Protein AF-A0A820IPZ4-F1 (afdb_monomer_lite)

Radius of gyration: 19.78 Å; chains: 1; bounding box: 58×69×30 Å

Foldseek 3Di:
DDDDDDDPPDDPPPPPPDPDPQDDLVVLVCQVVDDLVVVLVVLVVCVVVVVDDLQNLLVVLLNLLVCLVPDLVSVVSHPSLCVSLSSLVSCVVVVVVVSSVVSCVVCLVVLVVCCPPPSNNVSSVSNNVSSCVVPVVVVVVVVVVVD

Secondary structure (DSSP, 8-state):
---PPPP------------S----GGGGGGGGGS-HHHHHHHHHHHHHTTS--HHHHHHHHHHHHHGGGS-HHHHTTS-HHHHHHHHHHHHHHTT-HHHHHHHHHHHHHHHHHHTT-TTTHHHHHHHHHHHHHHH--HHHHHHHHT-

pLDDT: mean 77.86, std 19.8, range [31.72, 96.25]

Structure (mmCIF, N/CA/C/O backbone):
data_AF-A0A820IPZ4-F1
#
_entry.id   AF-A0A820IPZ4-F1
#
loop_
_atom_site.group_PDB
_atom_site.id
_atom_site.type_symbol
_atom_site.label_atom_id
_atom_site.label_alt_id
_atom_site.label_comp_id
_atom_site.label_asym_id
_atom_site.label_entity_id
_atom_site.label_seq_id
_atom_site.pdbx_PDB_ins_code
_atom_site.Cartn_x
_atom_site.Cartn_y
_atom_site.Cartn_z
_atom_site.occupancy
_atom_site.B_iso_or_equiv
_atom_site.auth_seq_id
_atom_site.auth_comp_id
_atom_site.auth_asym_id
_atom_site.auth_atom_id
_atom_site.pdbx_PDB_model_num
ATOM 1 N N . MET A 1 1 ? 45.394 -46.967 -10.566 1.00 38.31 1 MET A N 1
ATOM 2 C CA . MET A 1 1 ? 44.364 -46.084 -11.152 1.00 38.31 1 MET A CA 1
ATOM 3 C C . MET A 1 1 ? 43.478 -45.620 -10.011 1.00 38.31 1 MET A C 1
ATOM 5 O O . MET A 1 1 ? 42.713 -46.424 -9.499 1.00 38.31 1 MET A O 1
ATOM 9 N N . SER A 1 2 ? 43.670 -44.387 -9.543 1.00 35.12 2 SER A N 1
ATOM 10 C CA . SER A 1 2 ? 42.997 -43.858 -8.351 1.00 35.12 2 SER A CA 1
ATOM 11 C C . SER A 1 2 ? 42.118 -42.680 -8.750 1.00 35.12 2 SER A C 1
ATOM 13 O O . SER A 1 2 ? 42.584 -41.731 -9.372 1.00 35.12 2 SER A O 1
ATOM 15 N N . THR A 1 3 ? 40.835 -42.795 -8.427 1.00 35.88 3 THR A N 1
ATOM 16 C CA . THR A 1 3 ? 39.741 -41.885 -8.771 1.00 35.88 3 THR A CA 1
ATOM 17 C C . THR A 1 3 ? 39.831 -40.572 -7.991 1.00 35.88 3 THR A C 1
ATOM 19 O O . THR A 1 3 ? 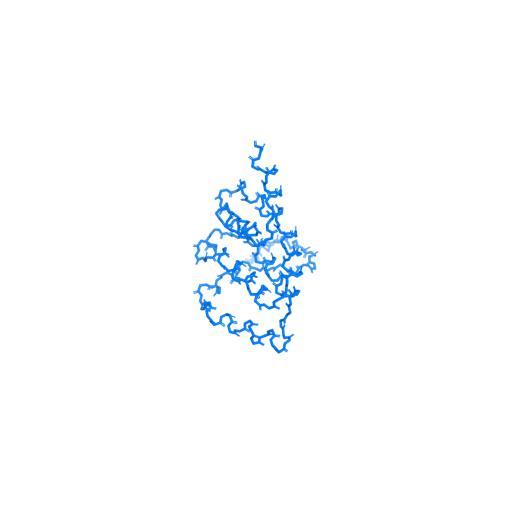39.680 -40.560 -6.767 1.00 35.88 3 THR A O 1
ATOM 22 N N . THR A 1 4 ? 40.037 -39.457 -8.686 1.00 42.69 4 THR A N 1
ATOM 23 C CA . THR A 1 4 ? 39.956 -38.100 -8.134 1.00 42.69 4 THR A CA 1
ATOM 24 C C . THR A 1 4 ? 38.491 -37.686 -7.951 1.00 42.69 4 THR A C 1
ATOM 26 O O . THR A 1 4 ? 37.725 -37.589 -8.906 1.00 42.69 4 THR A O 1
ATOM 29 N N . LYS A 1 5 ? 38.098 -37.466 -6.689 1.00 42.25 5 LYS A N 1
ATOM 30 C CA . LYS A 1 5 ? 36.819 -36.865 -6.270 1.00 42.25 5 LYS A CA 1
ATOM 31 C C . LYS A 1 5 ? 36.663 -35.445 -6.844 1.00 42.25 5 LYS A C 1
ATOM 33 O O . LYS A 1 5 ? 37.659 -34.725 -6.901 1.00 42.25 5 LYS A O 1
ATOM 38 N N . PRO A 1 6 ? 35.438 -34.997 -7.173 1.00 43.16 6 PRO A N 1
ATOM 39 C CA . PRO A 1 6 ? 35.205 -33.621 -7.584 1.00 43.16 6 PRO A CA 1
ATOM 40 C C . PRO A 1 6 ? 35.404 -32.671 -6.397 1.00 43.16 6 PRO A C 1
ATOM 42 O O . PRO A 1 6 ? 34.875 -32.880 -5.300 1.00 43.16 6 PRO A O 1
ATOM 45 N N . SER A 1 7 ? 36.191 -31.627 -6.635 1.00 38.75 7 SER A N 1
ATOM 46 C CA . SER A 1 7 ? 36.401 -30.481 -5.757 1.00 38.75 7 SER A CA 1
ATOM 47 C C . SER A 1 7 ? 35.063 -29.819 -5.429 1.00 38.75 7 SER A C 1
ATOM 49 O O . SER A 1 7 ? 34.377 -29.315 -6.317 1.00 38.75 7 SER A O 1
ATOM 51 N N . ARG A 1 8 ? 34.691 -29.819 -4.146 1.00 40.94 8 ARG A N 1
ATOM 52 C CA . ARG A 1 8 ? 33.571 -29.024 -3.640 1.00 40.94 8 ARG A CA 1
ATOM 53 C C . ARG A 1 8 ? 33.920 -27.549 -3.800 1.00 40.94 8 ARG A C 1
ATOM 55 O O . ARG A 1 8 ? 34.750 -27.022 -3.065 1.00 40.94 8 ARG A O 1
ATOM 62 N N . THR A 1 9 ? 33.274 -26.896 -4.756 1.00 37.22 9 THR A N 1
ATOM 63 C CA . THR A 1 9 ? 33.206 -25.442 -4.845 1.00 37.22 9 THR A CA 1
ATOM 64 C C . THR A 1 9 ? 32.507 -24.946 -3.584 1.00 37.22 9 THR A C 1
ATOM 66 O O . THR A 1 9 ? 31.299 -25.109 -3.424 1.00 37.22 9 THR A O 1
ATOM 69 N N . HIS A 1 10 ? 33.278 -24.410 -2.642 1.00 37.97 10 HIS A N 1
ATOM 70 C CA . HIS A 1 10 ? 32.729 -23.684 -1.508 1.00 37.97 10 HIS A CA 1
ATOM 71 C C . HIS A 1 10 ? 32.104 -22.393 -2.048 1.00 37.97 10 HIS A C 1
ATOM 73 O O . HIS A 1 10 ? 32.813 -21.432 -2.331 1.00 37.97 10 HIS A O 1
ATOM 79 N N . LEU A 1 11 ? 30.779 -22.379 -2.224 1.00 31.72 11 LEU A N 1
ATOM 80 C CA . LEU A 1 11 ? 30.049 -21.116 -2.243 1.00 31.72 11 LEU A CA 1
ATOM 81 C C . LEU A 1 11 ? 30.185 -20.490 -0.848 1.00 31.72 11 LEU A C 1
ATOM 83 O O . LEU A 1 11 ? 29.964 -21.193 0.144 1.00 31.72 11 LEU A O 1
ATOM 87 N N . PRO A 1 12 ? 30.539 -19.201 -0.739 1.00 32.56 12 PRO A N 1
ATOM 88 C CA . PRO A 1 12 ? 30.531 -18.525 0.540 1.00 32.56 12 PRO A CA 1
ATOM 89 C C . PRO A 1 12 ? 29.075 -18.404 0.993 1.00 32.56 12 PRO A C 1
ATOM 91 O O . PRO A 1 12 ? 28.289 -17.638 0.438 1.00 32.56 12 PRO A O 1
ATOM 94 N N . THR A 1 13 ? 28.708 -19.176 2.012 1.00 36.59 13 THR A N 1
ATOM 95 C CA . THR A 1 13 ? 27.517 -18.934 2.821 1.00 36.59 13 THR A CA 1
ATOM 96 C C . THR A 1 13 ? 27.753 -17.632 3.575 1.00 36.59 13 THR A C 1
ATOM 98 O O . THR A 1 13 ? 28.255 -17.619 4.698 1.00 36.59 13 THR A O 1
ATOM 101 N N . HIS A 1 14 ? 27.428 -16.509 2.936 1.00 34.59 14 HIS A N 1
ATOM 102 C CA . HIS A 1 14 ? 27.190 -15.272 3.658 1.00 34.59 14 HIS A CA 1
ATOM 103 C C . HIS A 1 14 ? 25.974 -15.529 4.549 1.00 34.59 14 HIS A C 1
ATOM 105 O O . HIS A 1 14 ? 24.830 -15.543 4.099 1.00 34.59 14 HIS A O 1
ATOM 111 N N . VAL A 1 15 ? 26.246 -15.826 5.816 1.00 36.25 15 VAL A N 1
ATOM 112 C CA . VAL A 1 15 ? 25.248 -15.887 6.878 1.00 36.25 15 VAL A CA 1
ATOM 113 C C . VAL A 1 15 ? 24.734 -14.461 7.056 1.00 36.25 15 VAL A C 1
ATOM 115 O O . VAL A 1 15 ? 25.326 -13.653 7.771 1.00 36.25 15 VAL A O 1
ATOM 118 N N . ILE A 1 16 ? 23.665 -14.125 6.335 1.00 38.62 16 ILE A N 1
ATOM 119 C CA . ILE A 1 16 ? 22.912 -12.893 6.548 1.00 38.62 16 ILE A CA 1
ATOM 120 C C . ILE A 1 16 ? 22.134 -13.094 7.843 1.00 38.62 16 ILE A C 1
ATOM 122 O O . ILE A 1 16 ? 21.102 -13.757 7.899 1.00 38.62 16 ILE A O 1
ATOM 126 N N . ASN A 1 17 ? 22.686 -12.538 8.912 1.00 43.75 17 ASN A N 1
ATOM 127 C CA . ASN A 1 17 ? 22.026 -12.402 10.195 1.00 43.75 17 ASN A CA 1
ATOM 128 C C . ASN A 1 17 ? 21.009 -11.249 10.095 1.00 43.75 17 ASN A C 1
ATOM 130 O O . ASN A 1 17 ? 21.255 -10.165 10.618 1.00 43.75 17 ASN A O 1
ATOM 134 N N . SER A 1 18 ? 19.896 -11.435 9.378 1.00 37.03 18 SER A N 1
ATOM 135 C CA . SER A 1 18 ? 18.794 -10.466 9.364 1.00 37.03 18 SER A CA 1
ATOM 136 C C . SER A 1 18 ? 17.592 -11.053 10.093 1.00 37.03 18 SER A C 1
ATOM 138 O O . SER A 1 18 ? 16.898 -11.928 9.587 1.00 37.03 18 SER A O 1
ATOM 140 N N . LYS A 1 19 ? 17.324 -10.541 11.298 1.00 44.41 19 LYS A N 1
ATOM 141 C CA . LYS A 1 19 ? 16.089 -10.801 12.060 1.00 44.41 19 LYS A CA 1
ATOM 142 C C . LYS A 1 19 ? 14.835 -10.191 11.409 1.00 44.41 19 LYS A C 1
ATOM 144 O O . LYS A 1 19 ? 13.761 -10.232 12.000 1.00 44.41 19 LYS A O 1
ATOM 149 N N . THR A 1 20 ? 14.961 -9.614 10.222 1.00 45.09 20 THR A N 1
ATOM 150 C CA . THR A 1 20 ? 13.853 -9.125 9.410 1.00 45.09 20 THR A CA 1
ATOM 151 C C . THR A 1 20 ? 13.356 -10.274 8.535 1.00 45.09 20 THR A C 1
ATOM 153 O O . THR A 1 20 ? 14.157 -10.814 7.769 1.00 45.09 20 THR A O 1
ATOM 156 N N . PRO A 1 21 ? 12.080 -10.686 8.630 1.00 51.44 21 PRO A N 1
ATOM 157 C CA . PRO A 1 21 ? 11.521 -11.630 7.674 1.00 51.44 21 PRO A CA 1
ATOM 158 C C . PRO A 1 21 ? 11.576 -10.986 6.285 1.00 51.44 21 PRO A C 1
ATOM 160 O O . PRO A 1 21 ? 10.838 -10.051 5.993 1.00 51.44 21 PRO A O 1
ATOM 163 N N . THR A 1 22 ? 12.496 -11.444 5.442 1.00 56.03 22 THR A N 1
ATOM 164 C CA . THR A 1 22 ? 12.574 -11.023 4.046 1.00 56.03 22 THR A CA 1
ATOM 165 C C . THR A 1 22 ? 11.514 -11.786 3.264 1.00 56.03 22 THR A C 1
ATOM 167 O O . THR A 1 22 ? 11.581 -13.009 3.118 1.00 56.03 22 THR A O 1
ATOM 170 N N . PHE A 1 23 ? 10.492 -11.075 2.787 1.00 62.41 23 PHE A N 1
ATOM 171 C CA . PHE A 1 23 ? 9.537 -11.655 1.850 1.00 62.41 23 PHE A CA 1
ATOM 172 C C . PHE A 1 23 ? 10.271 -12.047 0.562 1.00 62.41 23 PHE A C 1
ATOM 174 O O . PHE A 1 23 ? 11.048 -11.278 0.004 1.00 62.41 23 PHE A O 1
ATOM 181 N N . SER A 1 24 ? 10.046 -13.276 0.099 1.00 75.69 24 SER A N 1
ATOM 182 C CA . SER A 1 24 ? 10.620 -13.757 -1.157 1.00 75.69 24 SER A CA 1
ATOM 183 C C . SER A 1 24 ? 9.785 -13.277 -2.340 1.00 75.69 24 SER A C 1
ATOM 185 O O . SER A 1 24 ? 8.558 -13.377 -2.301 1.00 75.69 24 SER A O 1
ATOM 187 N N . PHE A 1 25 ? 10.441 -12.896 -3.443 1.00 76.62 25 PHE A N 1
ATOM 188 C CA . PHE A 1 25 ? 9.785 -12.612 -4.728 1.00 76.62 25 PHE A CA 1
ATOM 189 C C . PHE A 1 25 ? 8.895 -13.763 -5.233 1.00 76.62 25 PHE A C 1
ATOM 191 O O . PHE A 1 25 ? 8.004 -13.543 -6.049 1.00 76.62 25 PHE A O 1
ATOM 198 N N . ALA A 1 26 ? 9.076 -14.987 -4.718 1.00 72.44 26 ALA A N 1
ATOM 199 C CA . ALA A 1 26 ? 8.215 -16.130 -5.015 1.00 72.44 26 ALA A CA 1
ATOM 200 C C . ALA A 1 26 ? 6.725 -15.875 -4.709 1.00 72.44 26 ALA A C 1
ATOM 202 O O . ALA A 1 26 ? 5.868 -16.461 -5.376 1.00 72.44 26 ALA A O 1
ATOM 203 N N . ILE A 1 27 ? 6.406 -14.984 -3.758 1.00 77.38 27 ILE A N 1
ATOM 204 C CA . ILE A 1 27 ? 5.024 -14.618 -3.411 1.00 77.38 27 ILE A CA 1
ATOM 205 C C . ILE A 1 27 ? 4.255 -14.086 -4.628 1.00 77.38 27 ILE A C 1
ATOM 207 O O . ILE A 1 27 ? 3.081 -14.406 -4.789 1.00 77.38 27 ILE A O 1
ATOM 211 N N . PHE A 1 28 ? 4.918 -13.368 -5.541 1.00 75.00 28 PHE A N 1
ATOM 212 C CA . PHE A 1 28 ? 4.273 -12.768 -6.710 1.00 75.00 28 PHE A CA 1
ATOM 213 C C . PHE A 1 28 ? 3.667 -13.787 -7.668 1.00 75.00 28 PHE A C 1
ATOM 215 O O . PHE A 1 28 ? 2.671 -13.497 -8.319 1.00 75.00 28 PHE A O 1
ATOM 222 N N . SER A 1 29 ? 4.189 -15.015 -7.700 1.00 75.25 29 SER A N 1
ATOM 223 C CA . SER A 1 29 ? 3.614 -16.093 -8.515 1.00 75.25 29 SER A CA 1
ATOM 224 C C . SER A 1 29 ? 2.201 -16.514 -8.080 1.00 75.25 29 SER A C 1
ATOM 226 O O . SER A 1 29 ? 1.480 -17.154 -8.850 1.00 75.25 29 SER A O 1
ATOM 228 N N . LEU A 1 30 ? 1.795 -16.155 -6.857 1.00 76.81 30 LEU A N 1
ATOM 229 C CA . LEU A 1 30 ? 0.473 -16.454 -6.312 1.00 76.81 30 LEU A CA 1
ATOM 230 C C . LEU A 1 30 ? -0.576 -15.432 -6.763 1.00 76.81 30 LEU A C 1
ATOM 232 O O . LEU A 1 30 ? -1.724 -15.804 -6.980 1.00 76.81 30 LEU A O 1
ATOM 236 N N . PHE A 1 31 ? -0.183 -14.173 -6.961 1.00 78.44 31 PHE A N 1
ATOM 237 C CA . PHE A 1 31 ? -1.089 -13.045 -7.194 1.00 78.44 31 PHE A CA 1
ATOM 238 C C . PHE A 1 31 ? -1.958 -13.203 -8.458 1.00 78.44 31 PHE A C 1
ATOM 240 O O . PHE A 1 31 ? -3.168 -13.018 -8.347 1.00 78.44 31 PHE A O 1
ATOM 247 N N . PRO A 1 32 ? -1.435 -13.648 -9.625 1.00 74.94 32 PRO A N 1
ATOM 248 C CA . PRO A 1 32 ? -2.262 -13.881 -10.816 1.00 74.94 32 PRO A CA 1
ATOM 249 C C . PRO A 1 32 ? -3.335 -14.963 -10.645 1.00 74.94 32 PRO A C 1
ATOM 251 O O . PRO A 1 32 ? -4.256 -15.058 -11.451 1.00 74.94 32 PRO A O 1
ATOM 254 N N . ARG A 1 33 ? -3.192 -15.834 -9.640 1.00 77.62 33 ARG A N 1
ATOM 255 C CA . ARG A 1 33 ? -4.092 -16.973 -9.405 1.00 77.62 33 ARG A CA 1
ATOM 256 C C . ARG A 1 33 ? -5.189 -16.653 -8.397 1.00 77.62 33 ARG A C 1
ATOM 258 O O . ARG A 1 33 ? -6.067 -17.484 -8.178 1.00 77.62 33 ARG A O 1
ATOM 265 N N . ILE A 1 34 ? -5.120 -15.487 -7.764 1.00 78.44 34 ILE A N 1
ATOM 266 C CA . ILE A 1 34 ? -6.028 -15.092 -6.700 1.00 78.44 34 ILE A CA 1
ATOM 267 C C . ILE A 1 34 ? -7.074 -14.132 -7.274 1.00 78.44 34 ILE A C 1
ATOM 269 O O . ILE A 1 34 ? -6.743 -13.119 -7.882 1.00 78.44 34 ILE A O 1
ATOM 273 N N . GLN A 1 35 ? -8.350 -14.447 -7.056 1.00 78.75 35 GLN A N 1
ATOM 274 C CA . GLN A 1 35 ? -9.457 -13.551 -7.391 1.00 78.75 35 GLN A CA 1
ATOM 275 C C . GLN A 1 35 ? -9.589 -12.466 -6.318 1.00 78.75 35 GLN A C 1
ATOM 277 O O . GLN A 1 35 ? -9.680 -12.791 -5.134 1.00 78.75 35 GLN A O 1
ATOM 282 N N . LEU A 1 36 ? -9.633 -11.193 -6.721 1.00 73.69 36 LEU A N 1
ATOM 283 C CA . LEU A 1 36 ? -9.716 -10.055 -5.793 1.00 73.69 36 LEU A CA 1
ATOM 284 C C . LEU A 1 36 ? -10.957 -10.118 -4.885 1.00 73.69 36 LEU A C 1
ATOM 286 O O . LEU A 1 36 ? -10.844 -9.856 -3.690 1.00 73.69 36 LEU A O 1
ATOM 290 N N . ASP A 1 37 ? -12.104 -10.563 -5.404 1.00 77.50 37 ASP A N 1
ATOM 291 C CA . ASP A 1 37 ? -13.335 -10.711 -4.610 1.00 77.50 37 ASP A CA 1
ATOM 292 C C . ASP A 1 37 ? -13.177 -11.738 -3.476 1.00 77.50 37 ASP A C 1
ATOM 294 O O . ASP A 1 37 ? -13.667 -11.547 -2.362 1.00 77.50 37 ASP A O 1
ATOM 298 N N . ALA A 1 38 ? -12.437 -12.821 -3.735 1.00 83.31 38 ALA A N 1
ATOM 299 C CA . ALA A 1 38 ? -12.141 -13.823 -2.718 1.00 83.31 38 ALA A CA 1
ATOM 300 C C . ALA A 1 38 ? -11.195 -13.268 -1.641 1.00 83.31 38 ALA A C 1
ATOM 302 O O . ALA A 1 38 ? -11.341 -13.606 -0.468 1.00 83.31 38 ALA A O 1
ATOM 303 N N . VAL A 1 39 ? -10.254 -12.395 -2.014 1.00 86.44 39 VAL A N 1
ATOM 304 C CA . VAL A 1 39 ? -9.328 -11.746 -1.070 1.00 86.44 39 VAL A CA 1
ATOM 305 C C . VAL A 1 39 ? -10.075 -10.842 -0.113 1.00 86.44 39 VAL A C 1
ATOM 307 O O . VAL A 1 39 ? -9.852 -10.940 1.088 1.00 86.44 39 VAL A O 1
ATOM 310 N N . ASP A 1 40 ? -10.966 -9.990 -0.619 1.00 85.81 40 ASP A N 1
ATOM 311 C CA . ASP A 1 40 ? -11.740 -9.075 0.222 1.00 85.81 40 ASP A CA 1
ATOM 312 C C . ASP A 1 40 ? -12.562 -9.844 1.268 1.00 85.81 40 ASP A C 1
ATOM 314 O O . ASP A 1 40 ? -12.526 -9.523 2.459 1.00 85.81 40 ASP A O 1
ATOM 318 N N . MET A 1 41 ? -13.223 -10.931 0.852 1.00 88.69 41 MET A N 1
ATOM 319 C CA . MET A 1 41 ? -13.964 -11.805 1.764 1.00 88.69 41 MET A CA 1
ATOM 320 C C . MET A 1 41 ? -13.052 -12.460 2.814 1.00 88.69 41 MET A C 1
ATOM 322 O O . MET A 1 41 ? -13.389 -12.456 3.997 1.00 88.69 41 MET A O 1
ATOM 326 N N . ILE A 1 42 ? -11.890 -12.985 2.410 1.00 91.00 42 ILE A N 1
ATOM 327 C CA . ILE A 1 42 ? -10.923 -13.617 3.323 1.00 91.00 42 ILE A CA 1
ATOM 328 C C . ILE A 1 42 ? -10.366 -12.602 4.326 1.00 91.00 42 ILE A C 1
ATOM 330 O O . ILE A 1 42 ? -10.279 -12.901 5.514 1.00 91.00 42 ILE A O 1
ATOM 334 N N . LEU A 1 43 ? -10.001 -11.400 3.878 1.00 92.62 43 LEU A N 1
ATOM 335 C CA . LEU A 1 43 ? -9.462 -10.362 4.756 1.00 92.62 43 LEU A CA 1
ATOM 336 C C . LEU A 1 43 ? -10.509 -9.901 5.774 1.00 92.62 43 LEU A C 1
ATOM 338 O O . LEU A 1 43 ? -10.165 -9.710 6.939 1.00 92.62 43 LEU A O 1
ATOM 342 N N . LYS A 1 44 ? -11.779 -9.771 5.367 1.00 91.62 44 LYS A N 1
ATOM 343 C CA . LYS A 1 44 ? -12.899 -9.458 6.273 1.00 91.62 44 LYS A CA 1
ATOM 344 C C . LYS A 1 44 ? -13.104 -10.542 7.324 1.00 91.62 44 LYS A C 1
ATOM 346 O O . LYS A 1 44 ? -13.210 -10.218 8.504 1.00 91.62 44 LYS A O 1
ATOM 351 N N . ASP A 1 45 ? -13.111 -11.806 6.909 1.00 94.31 45 ASP A N 1
ATOM 352 C CA . ASP A 1 45 ? -13.235 -12.959 7.808 1.00 94.31 45 ASP A CA 1
ATOM 353 C C . ASP A 1 45 ? -12.088 -12.986 8.832 1.00 94.31 45 ASP A C 1
ATOM 355 O O . ASP A 1 45 ? -12.328 -12.942 10.040 1.00 94.31 45 ASP A O 1
ATOM 359 N N . MET A 1 46 ? -10.841 -12.907 8.354 1.00 95.06 46 MET A N 1
ATOM 360 C CA . MET A 1 46 ? -9.639 -12.876 9.196 1.00 95.06 46 MET A CA 1
ATOM 361 C C . MET A 1 46 ? -9.582 -11.670 10.139 1.00 95.06 46 MET A C 1
ATOM 363 O O . MET A 1 46 ? -8.965 -11.742 11.200 1.00 95.06 46 MET A O 1
ATOM 367 N N . PHE A 1 47 ? -10.157 -10.532 9.749 1.00 93.69 47 PHE A N 1
ATOM 368 C CA . PHE A 1 47 ? -10.233 -9.365 10.622 1.00 93.69 47 PHE A CA 1
ATOM 369 C C . PHE A 1 47 ? -11.315 -9.549 11.692 1.00 93.69 47 PHE A C 1
ATOM 371 O O . PHE A 1 47 ? -11.095 -9.223 12.857 1.00 93.69 47 PHE A O 1
ATOM 378 N N . SER A 1 48 ? -12.464 -10.121 11.321 1.00 92.94 48 SER A N 1
ATOM 379 C CA . SER A 1 48 ? -13.588 -10.350 12.234 1.00 92.94 48 SER A CA 1
ATOM 380 C C . SER A 1 48 ? -13.283 -11.363 13.342 1.00 92.94 48 SER A C 1
ATOM 382 O O . SER A 1 48 ? -13.772 -11.205 14.460 1.00 92.94 48 SER A O 1
ATOM 384 N N . ASP A 1 49 ? -12.443 -12.364 13.063 1.00 94.19 49 ASP A N 1
ATOM 385 C CA . ASP A 1 49 ? -12.039 -13.388 14.033 1.00 94.19 49 ASP A CA 1
ATOM 386 C C . ASP A 1 49 ? -10.695 -13.100 14.731 1.00 94.19 49 ASP A C 1
ATOM 388 O O . ASP A 1 49 ? -10.234 -13.890 15.559 1.00 94.19 49 ASP A O 1
ATOM 392 N N . GLY A 1 50 ? -10.073 -11.953 14.430 1.00 90.38 50 GLY A N 1
ATOM 393 C CA . GLY A 1 50 ? -8.857 -11.468 15.083 1.00 90.38 50 GLY A CA 1
ATOM 394 C C . GLY A 1 50 ? -7.546 -12.095 14.594 1.00 90.38 50 GLY A C 1
ATOM 395 O O . GLY A 1 50 ? -6.487 -11.806 15.161 1.00 90.38 50 GLY A O 1
ATOM 396 N N . ARG A 1 51 ? -7.556 -12.928 13.542 1.00 92.56 51 ARG A N 1
ATOM 397 C CA . ARG A 1 51 ? -6.316 -13.436 12.917 1.00 92.56 51 ARG A CA 1
ATOM 398 C C . ARG A 1 51 ? -5.505 -12.324 12.245 1.00 92.56 51 ARG A C 1
ATOM 400 O O . ARG A 1 51 ? -4.269 -12.396 12.214 1.00 92.56 51 ARG A O 1
ATOM 407 N N . LEU A 1 52 ? -6.183 -11.297 11.740 1.00 94.44 52 LEU A N 1
ATOM 408 C CA . LEU A 1 52 ? -5.613 -10.104 11.124 1.00 94.44 52 LEU A CA 1
ATOM 409 C C . LEU A 1 52 ? -5.959 -8.863 11.957 1.00 94.44 52 LEU A C 1
ATOM 411 O O . LEU A 1 52 ? -7.073 -8.724 12.446 1.00 94.44 52 LEU A O 1
ATOM 415 N N . ASN A 1 53 ? -5.008 -7.940 12.089 1.00 94.44 53 ASN A N 1
ATOM 416 C CA . ASN A 1 53 ? -5.233 -6.617 12.669 1.00 94.44 53 ASN A CA 1
ATOM 417 C C . ASN A 1 53 ? -4.563 -5.540 11.796 1.00 94.44 53 ASN A C 1
ATOM 419 O O . ASN A 1 53 ? -3.827 -5.869 10.859 1.00 94.44 53 ASN A O 1
ATOM 423 N N . GLY A 1 54 ? -4.823 -4.264 12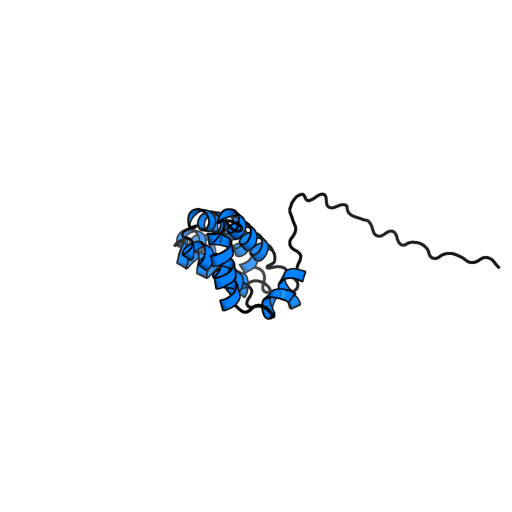.097 1.00 93.81 54 GLY A N 1
ATOM 424 C CA . GLY A 1 54 ? -4.289 -3.137 11.325 1.00 93.81 54 GLY A CA 1
ATOM 425 C C . GLY A 1 54 ? -2.760 -3.124 11.247 1.00 93.81 54 GLY A C 1
ATOM 426 O O . GLY A 1 54 ? -2.207 -2.925 10.169 1.00 93.81 54 GLY A O 1
ATOM 427 N N . GLU A 1 55 ? -2.076 -3.428 12.353 1.00 95.75 55 GLU A N 1
ATOM 428 C CA . GLU A 1 55 ? -0.611 -3.499 12.407 1.00 95.75 55 GLU A CA 1
ATOM 429 C C . GLU A 1 55 ? -0.050 -4.572 11.466 1.00 95.75 55 GLU A C 1
ATOM 431 O O . GLU A 1 55 ? 0.822 -4.292 10.644 1.00 95.75 55 GLU A O 1
ATOM 436 N N . ARG A 1 56 ? -0.574 -5.799 11.543 1.00 94.31 56 ARG A N 1
ATOM 437 C CA . ARG A 1 56 ? -0.140 -6.915 10.694 1.00 94.31 56 ARG A CA 1
ATOM 438 C C . ARG A 1 56 ? -0.398 -6.628 9.224 1.00 94.31 56 ARG A C 1
ATOM 440 O O . ARG A 1 56 ? 0.481 -6.878 8.405 1.00 94.31 56 ARG A O 1
ATOM 447 N N . LEU A 1 57 ? -1.573 -6.093 8.894 1.00 94.75 57 LEU A N 1
ATOM 448 C CA . LEU A 1 57 ? -1.910 -5.737 7.518 1.00 94.75 57 LEU A CA 1
ATOM 449 C C . LEU A 1 57 ? -0.991 -4.620 6.995 1.00 94.75 57 LEU A C 1
ATOM 451 O O . LEU A 1 57 ? -0.467 -4.735 5.893 1.00 94.75 57 LEU A O 1
ATOM 455 N N . SER A 1 58 ? -0.717 -3.596 7.805 1.00 96.00 58 SER A N 1
ATOM 456 C CA . SER A 1 58 ? 0.228 -2.521 7.475 1.00 96.00 58 SER A CA 1
ATOM 457 C C . SER A 1 58 ? 1.643 -3.052 7.210 1.00 96.00 58 SER A C 1
ATOM 459 O O . SER A 1 58 ? 2.238 -2.734 6.181 1.00 96.00 58 SER A O 1
ATOM 461 N N . ILE A 1 59 ? 2.149 -3.957 8.055 1.00 94.19 59 ILE A N 1
ATOM 462 C CA . ILE A 1 59 ? 3.447 -4.619 7.848 1.00 94.19 59 ILE A CA 1
ATOM 463 C C . ILE A 1 59 ? 3.463 -5.424 6.540 1.00 94.19 59 ILE A C 1
ATOM 465 O O . ILE A 1 59 ? 4.438 -5.360 5.793 1.00 94.19 59 ILE A O 1
ATOM 469 N N . MET A 1 60 ? 2.391 -6.161 6.232 1.00 91.50 60 MET A N 1
ATOM 470 C CA . MET A 1 60 ? 2.289 -6.910 4.974 1.00 91.50 60 MET A CA 1
ATOM 471 C C . MET A 1 60 ? 2.344 -5.989 3.753 1.00 91.50 60 MET A C 1
ATOM 473 O O . MET A 1 60 ? 3.042 -6.304 2.792 1.00 91.50 60 MET A O 1
ATOM 477 N N . ILE A 1 61 ? 1.646 -4.850 3.792 1.00 94.62 61 ILE A N 1
ATOM 478 C CA . ILE A 1 61 ? 1.664 -3.875 2.696 1.00 94.62 61 ILE A CA 1
ATOM 479 C C . ILE A 1 61 ? 3.051 -3.255 2.552 1.00 94.62 61 ILE A C 1
ATOM 481 O O . ILE A 1 61 ? 3.544 -3.141 1.434 1.00 94.62 61 ILE A O 1
ATOM 485 N N . LYS A 1 62 ? 3.704 -2.903 3.665 1.00 94.94 62 LYS A N 1
ATOM 486 C CA . LYS A 1 62 ? 5.074 -2.381 3.654 1.00 94.94 62 LYS A CA 1
ATOM 487 C C . LYS A 1 62 ? 6.033 -3.352 2.978 1.00 94.94 62 LYS A C 1
ATOM 489 O O . LYS A 1 62 ? 6.760 -2.954 2.075 1.00 94.94 62 LYS A O 1
ATOM 494 N N . TYR A 1 63 ? 5.992 -4.626 3.366 1.00 90.69 63 TYR A N 1
ATOM 495 C CA . TYR A 1 63 ? 6.821 -5.634 2.718 1.00 90.69 63 TYR A CA 1
ATOM 496 C C . TYR A 1 63 ? 6.485 -5.786 1.248 1.00 90.69 63 TYR A C 1
ATOM 498 O O . TYR A 1 63 ? 7.402 -5.930 0.454 1.00 90.69 63 TYR A O 1
ATOM 506 N N . LEU A 1 64 ? 5.205 -5.724 0.875 1.00 90.81 64 LEU A N 1
ATOM 507 C CA . LEU A 1 64 ? 4.834 -5.763 -0.530 1.00 90.81 64 LEU A CA 1
ATOM 508 C C . LEU A 1 64 ? 5.460 -4.588 -1.281 1.00 90.81 64 LEU A C 1
ATOM 510 O O . LEU A 1 64 ? 6.105 -4.863 -2.276 1.00 90.81 64 LEU A O 1
ATOM 514 N N . ILE A 1 65 ? 5.359 -3.352 -0.765 1.00 92.56 65 ILE A N 1
ATOM 515 C CA . ILE A 1 65 ? 5.976 -2.132 -1.323 1.00 92.56 65 ILE A CA 1
ATOM 516 C C . ILE A 1 65 ? 7.491 -2.287 -1.509 1.00 92.56 65 ILE A C 1
ATOM 518 O O . ILE A 1 65 ? 8.021 -1.904 -2.549 1.00 92.56 65 ILE A O 1
ATOM 522 N N . GLU A 1 66 ? 8.189 -2.857 -0.528 1.00 90.75 66 GLU A N 1
ATOM 523 C CA . GLU A 1 66 ? 9.643 -3.071 -0.579 1.00 90.75 66 GLU A CA 1
ATOM 524 C C . GLU A 1 66 ? 10.065 -4.085 -1.661 1.00 90.75 66 GLU A C 1
ATOM 526 O O . GLU A 1 66 ? 11.234 -4.135 -2.039 1.00 90.75 66 GLU A O 1
ATOM 531 N N . LEU A 1 67 ? 9.130 -4.865 -2.214 1.00 88.62 67 LEU A N 1
ATOM 532 C CA . LEU A 1 67 ? 9.388 -5.768 -3.338 1.00 88.62 67 LEU A CA 1
ATOM 533 C C . LEU A 1 67 ? 9.248 -5.088 -4.713 1.00 88.62 67 LEU A C 1
ATOM 535 O O . LEU A 1 67 ? 9.250 -5.783 -5.729 1.00 88.62 67 LEU A O 1
ATOM 539 N N . ILE A 1 68 ? 9.150 -3.759 -4.775 1.00 87.25 68 ILE A N 1
ATOM 540 C CA . ILE A 1 68 ? 9.036 -3.008 -6.036 1.00 87.25 68 ILE A CA 1
ATOM 541 C C . ILE A 1 68 ? 10.250 -3.203 -6.962 1.00 87.25 68 ILE A C 1
ATOM 543 O O . ILE A 1 68 ? 10.112 -3.088 -8.174 1.00 87.25 68 ILE A O 1
ATOM 547 N N . ASP A 1 69 ? 11.412 -3.558 -6.408 1.00 81.31 69 ASP A N 1
ATOM 548 C CA . ASP A 1 69 ? 12.642 -3.871 -7.151 1.00 81.31 69 ASP A CA 1
ATOM 549 C C . ASP A 1 69 ? 12.744 -5.342 -7.582 1.00 81.31 69 ASP A C 1
ATOM 551 O O . ASP A 1 69 ? 13.777 -5.788 -8.097 1.00 81.31 69 ASP A O 1
ATOM 555 N N . ALA A 1 70 ? 11.704 -6.147 -7.350 1.00 79.88 70 ALA A N 1
ATOM 556 C CA . ALA A 1 70 ? 11.717 -7.529 -7.796 1.00 79.88 70 ALA A CA 1
ATOM 557 C C . ALA A 1 70 ? 11.947 -7.611 -9.310 1.00 79.88 70 ALA A C 1
ATOM 559 O O . ALA A 1 70 ? 11.510 -6.728 -10.054 1.00 79.88 70 ALA A O 1
ATOM 560 N N . PRO A 1 71 ? 12.611 -8.681 -9.793 1.00 73.38 71 PRO A N 1
ATOM 561 C CA . PRO A 1 71 ? 12.895 -8.828 -11.209 1.00 73.38 71 PRO A CA 1
ATOM 562 C C . PRO A 1 71 ? 11.644 -8.563 -12.035 1.00 73.38 71 PRO A C 1
ATOM 564 O O . PRO A 1 71 ? 10.577 -9.093 -11.730 1.00 73.38 71 PRO A O 1
ATOM 567 N N . ILE A 1 72 ? 11.788 -7.759 -13.086 1.00 65.12 72 ILE A N 1
ATOM 568 C CA . ILE A 1 72 ? 10.661 -7.196 -13.839 1.00 65.12 72 ILE A CA 1
ATOM 569 C C . ILE A 1 72 ? 9.676 -8.266 -14.353 1.00 65.12 72 ILE A C 1
ATOM 571 O O . ILE A 1 72 ? 8.479 -8.027 -14.460 1.00 65.12 72 ILE A O 1
ATOM 575 N N . GLN A 1 73 ? 10.174 -9.489 -14.561 1.00 66.44 73 GLN A N 1
ATOM 576 C CA . GLN A 1 73 ? 9.415 -10.692 -14.917 1.00 66.44 73 GLN A CA 1
ATOM 577 C C . GLN A 1 73 ? 8.425 -11.174 -13.842 1.00 66.44 73 GLN A C 1
ATOM 579 O O . GLN A 1 73 ? 7.587 -12.013 -14.140 1.00 66.44 73 GLN A O 1
ATOM 584 N N . PHE A 1 74 ? 8.523 -10.708 -12.600 1.00 67.75 74 PHE A N 1
ATOM 585 C CA . PHE A 1 74 ? 7.573 -11.007 -11.526 1.00 67.75 74 PHE A CA 1
ATOM 586 C C . PHE A 1 74 ? 6.559 -9.884 -11.331 1.00 67.75 74 PHE A C 1
ATOM 588 O O . PHE A 1 74 ? 5.427 -10.167 -10.953 1.00 67.75 74 PHE A O 1
ATOM 595 N N . ILE A 1 75 ? 6.951 -8.641 -11.624 1.00 63.03 75 ILE A N 1
ATOM 596 C CA . ILE A 1 75 ? 6.127 -7.447 -11.418 1.00 63.03 75 ILE A CA 1
ATOM 597 C C . ILE A 1 75 ? 5.251 -7.147 -12.640 1.00 63.03 75 ILE A C 1
ATOM 599 O O . ILE A 1 75 ? 4.091 -6.812 -12.477 1.00 63.03 75 ILE A O 1
ATOM 603 N N . GLN A 1 76 ? 5.740 -7.324 -13.872 1.00 59.75 76 GLN A N 1
ATOM 604 C CA . GLN A 1 76 ? 4.974 -6.974 -15.083 1.00 59.75 76 GLN A CA 1
ATOM 605 C C . GLN A 1 76 ? 3.737 -7.845 -15.334 1.00 59.75 76 GLN A C 1
ATOM 607 O O . GLN A 1 76 ? 2.846 -7.441 -16.074 1.00 59.75 76 GLN A O 1
ATOM 612 N N . TYR A 1 77 ? 3.673 -9.041 -14.744 1.00 61.88 77 TYR A N 1
ATOM 613 C CA . TYR A 1 77 ? 2.522 -9.943 -14.894 1.00 61.88 77 TYR A CA 1
ATOM 614 C C . TYR A 1 77 ? 1.489 -9.789 -13.776 1.00 61.88 77 TYR A C 1
ATOM 616 O O . TYR A 1 77 ? 0.504 -10.528 -13.742 1.00 61.88 77 TYR A O 1
ATOM 624 N N . ILE A 1 78 ? 1.712 -8.853 -12.856 1.00 70.38 78 ILE A N 1
ATOM 625 C CA . ILE A 1 78 ? 0.799 -8.534 -11.768 1.00 70.38 78 ILE A CA 1
ATOM 626 C C . ILE A 1 78 ? 0.478 -7.044 -11.833 1.00 70.38 78 ILE A C 1
ATOM 628 O O . ILE A 1 78 ? 1.345 -6.222 -12.103 1.00 70.38 78 ILE A O 1
ATOM 632 N N . SER A 1 79 ? -0.766 -6.674 -11.545 1.00 78.62 79 SER A N 1
ATOM 633 C CA . SER A 1 79 ? -1.110 -5.278 -11.262 1.00 78.62 79 SER A CA 1
ATOM 634 C C . SER A 1 79 ? -0.599 -4.934 -9.858 1.00 78.62 79 SER A C 1
ATOM 636 O O . SER A 1 79 ? -1.358 -4.909 -8.891 1.00 78.62 79 SER A O 1
ATOM 638 N N . TYR A 1 80 ? 0.724 -4.847 -9.713 1.00 86.19 80 TYR A N 1
ATOM 639 C CA . TYR A 1 80 ? 1.433 -4.731 -8.439 1.00 86.19 80 TYR A CA 1
ATOM 640 C C . TYR A 1 80 ? 0.921 -3.550 -7.607 1.00 86.19 80 TYR A C 1
ATOM 642 O O . TYR A 1 80 ? 0.570 -3.703 -6.434 1.00 86.19 80 TYR A O 1
ATOM 650 N N . GLU A 1 81 ? 0.799 -2.390 -8.244 1.00 89.06 81 GLU A N 1
ATOM 651 C CA . GLU A 1 81 ? 0.226 -1.180 -7.670 1.00 89.06 81 GLU A CA 1
ATOM 652 C C . GLU A 1 81 ? -1.231 -1.388 -7.241 1.00 89.06 81 GLU A C 1
ATOM 654 O O . GLU A 1 81 ? -1.605 -0.980 -6.143 1.00 89.06 81 GLU A O 1
ATOM 659 N N . THR A 1 82 ? -2.033 -2.101 -8.040 1.00 88.50 82 THR A N 1
ATOM 660 C CA . THR A 1 82 ? -3.434 -2.413 -7.725 1.00 88.50 82 THR A CA 1
ATOM 661 C C . THR A 1 82 ? -3.551 -3.241 -6.447 1.00 88.50 82 THR A C 1
ATOM 663 O O . THR A 1 82 ? -4.444 -2.995 -5.638 1.00 88.50 82 THR A O 1
ATOM 666 N N . TRP A 1 83 ? -2.639 -4.185 -6.213 1.00 89.19 83 TRP A N 1
ATOM 667 C CA . TRP A 1 83 ? -2.627 -4.968 -4.977 1.00 89.19 83 TRP A CA 1
ATOM 668 C C . TRP A 1 83 ? -2.258 -4.140 -3.753 1.00 89.19 83 TRP A C 1
ATOM 670 O O . TRP A 1 83 ? -2.922 -4.246 -2.723 1.00 89.19 83 TRP A O 1
ATOM 680 N N . ILE A 1 84 ? -1.237 -3.290 -3.860 1.00 93.25 84 ILE A N 1
ATOM 681 C CA . ILE A 1 84 ? -0.847 -2.390 -2.768 1.00 93.25 84 ILE A CA 1
ATOM 682 C C . ILE A 1 84 ? -1.992 -1.431 -2.440 1.00 93.25 84 ILE A C 1
ATOM 684 O O . ILE A 1 84 ? -2.400 -1.334 -1.284 1.00 93.25 84 ILE A O 1
ATOM 688 N N . ILE A 1 85 ? -2.560 -0.778 -3.456 1.00 93.69 85 ILE A N 1
ATOM 689 C CA . ILE A 1 85 ? -3.684 0.151 -3.299 1.00 93.69 85 ILE A CA 1
ATOM 690 C C . ILE A 1 85 ? -4.907 -0.576 -2.728 1.00 93.69 85 ILE A C 1
ATOM 692 O O . ILE A 1 85 ? -5.545 -0.065 -1.810 1.00 93.69 85 ILE A O 1
ATOM 696 N N . GLY A 1 86 ? -5.213 -1.782 -3.212 1.00 92.06 86 GLY A N 1
ATOM 697 C CA . GLY A 1 86 ? -6.317 -2.602 -2.714 1.00 92.06 86 GLY A CA 1
ATOM 698 C C . GLY A 1 86 ? -6.184 -2.925 -1.226 1.00 92.06 86 GLY A C 1
ATOM 699 O O . GLY A 1 86 ? -7.124 -2.712 -0.466 1.00 92.06 86 GLY A O 1
ATOM 700 N N . LEU A 1 87 ? -5.000 -3.350 -0.780 1.00 94.19 87 LEU A N 1
ATOM 701 C CA . LEU A 1 87 ? -4.746 -3.631 0.636 1.00 94.19 87 LEU A CA 1
ATOM 702 C C . LEU A 1 87 ? -4.771 -2.357 1.501 1.00 94.19 87 LEU A C 1
ATOM 704 O O . LEU A 1 87 ? -5.269 -2.385 2.629 1.00 94.19 87 LEU A O 1
ATOM 708 N N . CYS A 1 88 ? -4.299 -1.221 0.979 1.00 95.38 88 CYS A N 1
ATOM 709 C CA . CYS A 1 88 ? -4.465 0.073 1.643 1.00 95.38 88 CYS A CA 1
ATOM 710 C C . CYS A 1 88 ? -5.949 0.450 1.784 1.00 95.38 88 CYS A C 1
ATOM 712 O O . CYS A 1 88 ? -6.375 0.884 2.853 1.00 95.38 88 CYS A O 1
ATOM 714 N N . MET A 1 89 ? -6.762 0.232 0.747 1.00 93.69 89 MET A N 1
ATOM 715 C CA . MET A 1 89 ? -8.216 0.421 0.807 1.00 93.69 89 MET A CA 1
ATOM 716 C C . MET A 1 89 ? -8.871 -0.524 1.822 1.00 93.69 89 MET A C 1
ATOM 718 O O . MET A 1 89 ? -9.815 -0.121 2.504 1.00 93.69 89 MET A O 1
ATOM 722 N N . THR A 1 90 ? -8.350 -1.742 2.004 1.00 94.00 90 THR A N 1
ATOM 723 C CA . THR A 1 90 ? -8.800 -2.636 3.078 1.00 94.00 90 THR A CA 1
ATOM 724 C C . THR A 1 90 ? -8.567 -2.014 4.460 1.00 94.00 90 THR A C 1
ATOM 726 O O . THR A 1 90 ? -9.494 -2.006 5.270 1.00 94.00 90 THR A O 1
ATOM 729 N N . LEU A 1 91 ? -7.393 -1.421 4.729 1.00 94.69 91 LEU A N 1
ATOM 730 C CA . LEU A 1 91 ? -7.142 -0.699 5.991 1.00 94.69 91 LEU A CA 1
ATOM 731 C C . LEU A 1 91 ? -8.154 0.433 6.216 1.00 94.69 91 LEU A C 1
ATOM 733 O O . LEU A 1 91 ? -8.666 0.579 7.327 1.00 94.69 91 LEU A O 1
ATOM 737 N N . VAL A 1 92 ? -8.484 1.191 5.165 1.00 93.31 92 VAL A N 1
ATOM 738 C CA . VAL A 1 92 ? -9.535 2.223 5.216 1.00 93.31 92 VAL A CA 1
ATOM 739 C C . VAL A 1 92 ? -10.884 1.602 5.574 1.00 93.31 92 VAL A C 1
ATOM 741 O O . VAL A 1 92 ? -11.556 2.083 6.481 1.00 93.31 92 VAL A O 1
ATOM 744 N N . SER A 1 93 ? -11.265 0.505 4.915 1.00 93.19 93 SER A N 1
ATOM 745 C CA . SER A 1 93 ? -12.550 -0.166 5.146 1.00 93.19 93 SER A CA 1
ATOM 746 C C . SER A 1 93 ? -12.699 -0.720 6.568 1.00 93.19 93 SER A C 1
ATOM 748 O O . SER A 1 93 ? -13.804 -0.760 7.105 1.00 93.19 93 SER A O 1
ATOM 750 N N . PHE A 1 94 ? -11.586 -1.096 7.203 1.00 94.38 94 PHE A N 1
ATOM 751 C CA . PHE A 1 94 ? -11.537 -1.573 8.587 1.00 94.38 94 PHE A CA 1
ATOM 752 C C . PHE A 1 94 ? -11.365 -0.436 9.612 1.00 94.38 94 PHE A C 1
ATOM 754 O O . PHE A 1 94 ? -11.140 -0.702 10.795 1.00 94.38 94 PHE A O 1
ATOM 761 N N . ASN A 1 95 ? -11.462 0.830 9.182 1.00 93.88 95 ASN A N 1
ATOM 762 C CA . ASN A 1 95 ? -11.240 2.035 9.991 1.00 93.88 95 ASN A CA 1
ATOM 763 C C . ASN A 1 95 ? -9.856 2.079 10.674 1.00 93.88 95 ASN A C 1
ATOM 765 O O . ASN A 1 95 ? -9.690 2.681 11.733 1.00 93.88 95 ASN A O 1
ATOM 769 N N . GLN A 1 96 ? -8.842 1.449 10.076 1.00 95.00 96 GLN A N 1
ATOM 770 C CA . GLN A 1 96 ? -7.475 1.349 10.602 1.00 95.00 96 GLN A CA 1
ATOM 771 C C . GLN A 1 96 ? -6.586 2.503 10.101 1.00 95.00 96 GLN A C 1
ATOM 773 O O . GLN A 1 96 ? -5.468 2.293 9.624 1.00 95.00 96 GLN A O 1
ATOM 778 N N . HIS A 1 97 ? -7.090 3.740 10.181 1.00 92.25 97 HIS A N 1
ATOM 779 C CA . HIS A 1 97 ? -6.436 4.915 9.591 1.00 92.25 97 HIS A CA 1
ATOM 780 C C . HIS A 1 97 ? -5.061 5.218 10.200 1.00 92.25 97 HIS A C 1
ATOM 782 O O . HIS A 1 97 ? -4.162 5.634 9.476 1.00 92.25 97 HIS A O 1
ATOM 788 N N . GLU A 1 98 ? -4.872 4.977 11.501 1.00 94.06 98 GLU A N 1
ATOM 789 C CA . GLU A 1 98 ? -3.593 5.216 12.187 1.00 94.06 98 GLU A CA 1
ATOM 790 C C . GLU A 1 98 ? -2.449 4.376 11.596 1.00 94.06 98 GLU A C 1
ATOM 792 O O . GLU A 1 98 ? -1.358 4.887 11.340 1.00 94.06 98 GLU A O 1
ATOM 797 N N . TYR A 1 99 ? -2.719 3.103 11.294 1.00 96.25 99 TYR A N 1
ATOM 798 C CA . TYR A 1 99 ? -1.740 2.183 10.717 1.00 96.25 99 TYR A CA 1
ATOM 799 C C . TYR A 1 99 ? -1.450 2.501 9.256 1.00 96.25 99 TYR A C 1
ATOM 801 O O . TYR A 1 99 ? -0.330 2.280 8.794 1.00 96.25 99 TYR A O 1
ATOM 809 N N . LEU A 1 100 ? -2.448 3.025 8.541 1.00 94.94 100 LEU A N 1
ATOM 810 C CA . LEU A 1 100 ? -2.281 3.487 7.172 1.00 94.94 100 LEU A CA 1
ATOM 811 C C . LEU A 1 100 ? -1.436 4.766 7.123 1.00 94.94 100 LEU A C 1
ATOM 813 O O . LEU A 1 100 ? -0.481 4.819 6.362 1.00 94.94 100 LEU A O 1
ATOM 817 N N . ILE A 1 101 ? -1.706 5.765 7.967 1.00 92.62 101 ILE A N 1
ATOM 818 C CA . ILE A 1 101 ? -0.900 6.998 8.016 1.00 92.62 101 ILE A CA 1
ATOM 819 C C . ILE A 1 101 ? 0.561 6.670 8.344 1.00 92.62 101 ILE A C 1
ATOM 821 O O . ILE A 1 101 ? 1.461 7.112 7.634 1.00 92.62 101 ILE A O 1
ATOM 825 N N . LYS A 1 102 ? 0.794 5.809 9.342 1.00 94.19 102 LYS A N 1
ATOM 826 C CA . LYS A 1 102 ? 2.142 5.346 9.689 1.00 94.19 102 LYS A CA 1
ATOM 827 C C . LYS A 1 102 ? 2.832 4.626 8.523 1.00 94.19 102 LYS A C 1
ATOM 829 O O . LYS A 1 102 ? 4.002 4.880 8.256 1.00 94.19 102 LYS A O 1
ATOM 834 N N . LEU A 1 103 ? 2.119 3.754 7.809 1.00 95.56 103 LEU A N 1
ATOM 835 C CA . LEU A 1 103 ? 2.639 3.088 6.611 1.00 95.56 103 LEU A CA 1
ATOM 836 C C . LEU A 1 103 ? 3.061 4.103 5.542 1.00 95.56 103 LEU A C 1
ATOM 838 O O . LEU A 1 103 ? 4.149 3.988 4.978 1.00 95.56 103 LEU A O 1
ATOM 842 N N . LEU A 1 104 ? 2.204 5.090 5.273 1.00 94.19 104 LEU A N 1
ATOM 843 C CA . LEU A 1 104 ? 2.462 6.166 4.318 1.00 94.19 104 LEU A CA 1
ATOM 844 C C . LEU A 1 104 ? 3.716 6.950 4.718 1.00 94.19 104 LEU A C 1
ATOM 846 O O . LEU A 1 104 ? 4.595 7.144 3.880 1.00 94.19 104 LEU A O 1
ATOM 850 N N . ASP A 1 105 ? 3.836 7.347 5.987 1.00 91.06 105 ASP A N 1
ATOM 851 C CA . ASP A 1 105 ? 5.028 8.017 6.524 1.00 91.06 105 ASP A CA 1
ATOM 852 C C . ASP A 1 105 ? 6.307 7.215 6.277 1.00 91.06 105 ASP A C 1
ATOM 854 O O . ASP A 1 105 ? 7.302 7.757 5.797 1.00 91.06 105 ASP A O 1
ATOM 858 N N . GLU A 1 106 ? 6.272 5.917 6.565 1.00 93.31 106 GLU A N 1
ATOM 859 C CA . GLU A 1 106 ? 7.448 5.053 6.485 1.00 93.31 106 GLU A CA 1
ATOM 860 C C . GLU A 1 106 ? 7.867 4.710 5.049 1.00 93.31 106 GLU A C 1
ATOM 862 O O . GLU A 1 106 ? 9.037 4.412 4.817 1.00 93.31 106 GLU A O 1
ATOM 867 N N . THR A 1 107 ? 6.940 4.735 4.087 1.00 94.31 107 THR A N 1
ATOM 868 C CA . THR A 1 107 ? 7.186 4.238 2.719 1.00 94.31 107 THR A CA 1
ATOM 869 C C . THR A 1 107 ? 7.245 5.329 1.654 1.00 94.31 107 THR A C 1
ATOM 871 O O . THR A 1 107 ? 7.780 5.088 0.573 1.00 94.31 107 THR A O 1
ATOM 874 N N . THR A 1 108 ? 6.763 6.544 1.941 1.00 92.38 108 THR A N 1
ATOM 875 C CA . THR A 1 108 ? 6.716 7.639 0.953 1.00 92.38 108 THR A CA 1
ATOM 876 C C . THR A 1 108 ? 8.100 7.981 0.401 1.00 92.38 108 THR A C 1
ATOM 878 O O . THR A 1 108 ? 8.260 8.052 -0.812 1.00 92.38 108 THR A O 1
ATOM 881 N N . LEU A 1 109 ? 9.111 8.159 1.262 1.00 90.94 109 LEU A N 1
ATOM 882 C CA . LEU A 1 109 ? 10.471 8.497 0.812 1.00 90.94 109 LEU A CA 1
ATOM 883 C C . LEU A 1 109 ? 11.087 7.385 -0.041 1.00 90.94 109 LEU A C 1
ATOM 885 O O . LEU A 1 109 ? 11.625 7.666 -1.106 1.00 90.94 109 LEU A O 1
ATOM 889 N N . PHE A 1 110 ? 10.927 6.131 0.386 1.00 92.69 110 PHE A N 1
ATOM 890 C CA . PHE A 1 110 ? 11.378 4.969 -0.377 1.00 92.69 110 PHE A CA 1
ATOM 891 C C . PHE A 1 110 ? 10.774 4.959 -1.786 1.00 92.69 110 PHE A C 1
ATOM 893 O O . PHE A 1 110 ? 11.488 4.816 -2.772 1.00 92.69 110 PHE A O 1
ATOM 900 N N . LEU A 1 111 ? 9.465 5.174 -1.905 1.00 92.69 111 LEU A N 1
ATOM 901 C CA . LEU A 1 111 ? 8.788 5.221 -3.200 1.00 92.69 111 LEU A CA 1
ATOM 902 C C . LEU A 1 111 ? 9.206 6.435 -4.048 1.00 92.69 111 LEU A C 1
ATOM 904 O O . LEU A 1 111 ? 9.263 6.323 -5.269 1.00 92.69 111 LEU A O 1
ATOM 908 N N . ILE A 1 112 ? 9.513 7.583 -3.433 1.00 91.81 112 ILE A N 1
ATOM 909 C CA . ILE A 1 112 ? 10.020 8.765 -4.151 1.00 91.81 112 ILE A CA 1
ATOM 910 C C . ILE A 1 112 ? 11.354 8.450 -4.827 1.00 91.81 112 ILE A C 1
ATOM 912 O O . ILE A 1 112 ? 11.539 8.817 -5.986 1.00 91.81 112 ILE A O 1
ATOM 916 N N . ASP A 1 113 ? 12.251 7.725 -4.157 1.00 90.88 113 ASP A N 1
ATOM 917 C CA . ASP A 1 113 ? 13.525 7.312 -4.756 1.00 90.88 113 ASP A CA 1
ATOM 918 C C . ASP A 1 113 ? 13.308 6.449 -6.016 1.00 90.88 113 ASP A C 1
ATOM 920 O O . ASP A 1 113 ? 14.070 6.532 -6.981 1.00 90.88 113 ASP A O 1
ATOM 924 N N . HIS A 1 114 ? 12.209 5.689 -6.064 1.00 90.62 114 HIS A N 1
ATOM 925 C CA . HIS A 1 114 ? 11.839 4.853 -7.210 1.00 90.62 114 HIS A CA 1
ATOM 926 C C . HIS A 1 114 ? 11.232 5.639 -8.380 1.00 90.62 114 HIS A C 1
ATOM 928 O O . HIS A 1 114 ? 11.166 5.113 -9.490 1.00 90.62 114 HIS A O 1
ATOM 934 N N . LEU A 1 115 ? 10.878 6.918 -8.204 1.00 90.25 115 LEU A N 1
ATOM 935 C CA . LEU A 1 115 ? 10.511 7.789 -9.329 1.00 90.25 115 LEU A CA 1
ATOM 936 C C . LEU A 1 115 ? 11.705 8.100 -10.245 1.00 90.25 115 LEU A C 1
ATOM 938 O O . LEU A 1 115 ? 11.515 8.530 -11.381 1.00 90.25 115 LEU A O 1
ATOM 942 N N . PHE A 1 116 ? 12.936 7.868 -9.787 1.00 89.25 116 PHE A N 1
ATOM 943 C CA . PHE A 1 116 ? 14.146 8.057 -10.591 1.00 89.25 116 PHE A CA 1
ATOM 944 C C . PHE A 1 116 ? 14.610 6.774 -11.299 1.00 89.25 116 PHE A C 1
ATOM 946 O O . PHE A 1 116 ? 15.601 6.803 -12.031 1.00 89.25 116 PHE A O 1
ATOM 953 N N . ASN A 1 117 ? 13.904 5.652 -11.119 1.00 87.50 117 ASN A N 1
ATOM 954 C CA . ASN A 1 117 ? 14.199 4.383 -11.776 1.00 87.50 117 ASN A CA 1
ATOM 955 C C . ASN A 1 117 ? 13.117 4.051 -12.813 1.00 87.50 117 ASN A C 1
ATOM 957 O O . ASN A 1 117 ? 11.963 3.798 -12.482 1.00 87.50 117 ASN A O 1
ATOM 961 N N . ILE A 1 118 ? 13.511 3.983 -14.088 1.00 85.69 118 ILE A N 1
ATOM 962 C CA . ILE A 1 118 ? 12.584 3.761 -15.207 1.00 85.69 118 ILE A CA 1
ATOM 963 C C . ILE A 1 118 ? 11.810 2.438 -15.111 1.00 85.69 118 ILE A C 1
ATOM 965 O O . ILE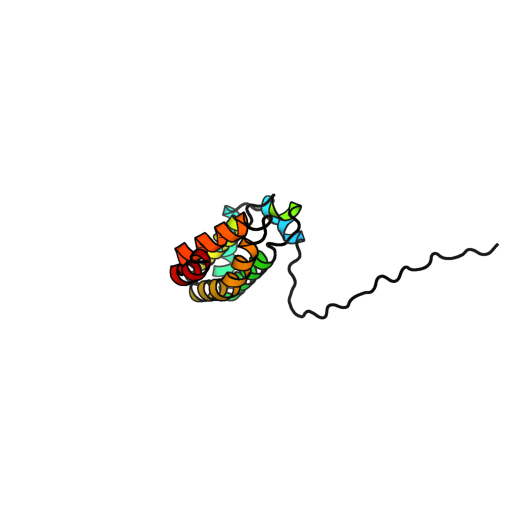 A 1 118 ? 10.723 2.327 -15.664 1.00 85.69 118 ILE A O 1
ATOM 969 N N . GLN A 1 119 ? 12.359 1.430 -14.425 1.00 85.31 119 GLN A N 1
ATOM 970 C CA . GLN A 1 119 ? 11.726 0.114 -14.300 1.00 85.31 119 GLN A CA 1
ATOM 971 C C . GLN A 1 119 ? 10.597 0.096 -13.268 1.00 85.31 119 GLN A C 1
ATOM 973 O O . GLN A 1 119 ? 9.684 -0.719 -13.379 1.00 85.31 119 GLN A O 1
ATOM 978 N N . THR A 1 120 ? 10.662 0.975 -12.271 1.00 88.00 120 THR A N 1
ATOM 979 C CA . THR A 1 120 ? 9.735 1.009 -11.133 1.00 88.00 120 THR A CA 1
ATOM 980 C 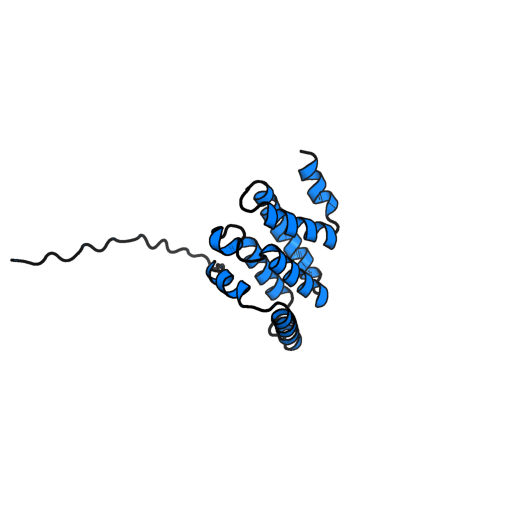C . THR A 1 120 ? 8.885 2.276 -11.102 1.00 88.00 120 THR A C 1
ATOM 982 O O . THR A 1 120 ? 7.926 2.334 -10.330 1.00 88.00 120 THR A O 1
ATOM 985 N N . PHE A 1 121 ? 9.179 3.238 -11.984 1.00 88.75 121 PHE A N 1
ATOM 986 C CA . PHE A 1 121 ? 8.515 4.533 -12.101 1.00 88.75 121 PHE A CA 1
ATOM 987 C C . PHE A 1 121 ? 6.989 4.431 -12.087 1.00 88.75 121 PHE A C 1
ATOM 989 O O . PHE A 1 121 ? 6.362 5.043 -11.229 1.00 88.75 121 PHE A O 1
ATOM 996 N N . ASP A 1 122 ? 6.390 3.644 -12.987 1.00 87.94 122 ASP A N 1
ATOM 997 C CA . ASP A 1 122 ? 4.927 3.586 -13.119 1.00 87.94 122 ASP A CA 1
ATOM 998 C C . ASP A 1 122 ? 4.261 3.083 -11.831 1.00 87.94 122 ASP A C 1
ATOM 1000 O O . ASP A 1 122 ? 3.304 3.685 -11.342 1.00 87.94 122 ASP A O 1
ATOM 1004 N N . ASN A 1 123 ? 4.810 2.028 -11.225 1.00 89.94 123 ASN A N 1
ATOM 1005 C CA . ASN A 1 123 ? 4.305 1.481 -9.966 1.00 89.94 123 ASN A CA 1
ATOM 1006 C C . ASN A 1 123 ? 4.443 2.489 -8.824 1.00 89.94 123 ASN A C 1
ATOM 1008 O O . ASN A 1 123 ? 3.481 2.747 -8.099 1.00 89.94 123 ASN A O 1
ATOM 1012 N N . ALA A 1 124 ? 5.633 3.075 -8.677 1.00 91.88 124 ALA A N 1
ATOM 1013 C CA . ALA A 1 124 ? 5.910 4.059 -7.641 1.00 91.88 124 ALA A CA 1
ATOM 1014 C C . ALA A 1 124 ? 4.997 5.281 -7.786 1.00 91.88 124 ALA A C 1
ATOM 1016 O O . ALA A 1 124 ? 4.402 5.727 -6.804 1.00 91.88 124 ALA A O 1
ATOM 1017 N N . PHE A 1 125 ? 4.818 5.771 -9.013 1.00 92.12 125 PHE A N 1
ATOM 1018 C CA . PHE A 1 125 ? 3.952 6.898 -9.328 1.00 92.12 125 PHE A CA 1
ATOM 1019 C C . PHE A 1 125 ? 2.494 6.623 -8.955 1.00 92.12 125 PHE A C 1
ATOM 1021 O O . PHE A 1 125 ? 1.891 7.444 -8.268 1.00 92.12 125 PHE A O 1
ATOM 1028 N N . GLN A 1 126 ? 1.927 5.478 -9.345 1.00 92.56 126 GLN A N 1
ATOM 1029 C CA . GLN A 1 126 ? 0.527 5.149 -9.041 1.00 92.56 126 GLN A CA 1
ATOM 1030 C C . GLN A 1 126 ? 0.278 5.012 -7.533 1.00 92.56 126 GLN A C 1
ATOM 1032 O O . GLN A 1 126 ? -0.701 5.555 -7.013 1.00 92.56 126 GLN A O 1
ATOM 1037 N N . ILE A 1 127 ? 1.183 4.343 -6.810 1.00 94.00 127 ILE A N 1
ATOM 1038 C CA . ILE A 1 127 ? 1.075 4.178 -5.353 1.00 94.00 127 ILE A CA 1
ATOM 1039 C C . ILE A 1 127 ? 1.168 5.542 -4.658 1.00 94.00 127 ILE A C 1
ATOM 1041 O O . ILE A 1 127 ? 0.312 5.882 -3.838 1.00 94.00 127 ILE A O 1
ATOM 1045 N N . LEU A 1 128 ? 2.168 6.353 -5.014 1.00 93.25 128 LEU A N 1
ATOM 1046 C CA . LEU A 1 128 ? 2.355 7.690 -4.448 1.00 93.25 128 LEU A CA 1
ATOM 1047 C C . LEU A 1 128 ? 1.193 8.624 -4.781 1.00 93.25 128 LEU A C 1
ATOM 1049 O O . LEU A 1 128 ? 0.747 9.380 -3.918 1.00 93.25 128 LEU A O 1
ATOM 1053 N N . PHE A 1 129 ? 0.669 8.563 -6.004 1.00 92.38 129 PHE A N 1
ATOM 1054 C CA . PHE A 1 129 ? -0.495 9.342 -6.400 1.00 92.38 129 PHE A CA 1
ATOM 1055 C C . PHE A 1 129 ? -1.700 9.002 -5.519 1.00 92.38 129 PHE A C 1
ATOM 1057 O O . PHE A 1 129 ? -2.364 9.908 -5.010 1.00 92.38 129 PHE A O 1
ATOM 1064 N N . TRP A 1 130 ? -1.942 7.716 -5.254 1.00 93.88 130 TRP A N 1
ATOM 1065 C CA . TRP A 1 130 ? -2.997 7.297 -4.335 1.00 93.88 130 TRP A CA 1
ATOM 1066 C C . TRP A 1 130 ? -2.736 7.773 -2.891 1.00 93.88 130 TRP A C 1
ATOM 1068 O O . TRP A 1 130 ? -3.657 8.290 -2.255 1.00 93.88 130 TRP A O 1
ATOM 1078 N N . PHE A 1 131 ? -1.489 7.721 -2.394 1.00 93.44 131 PHE A N 1
ATOM 1079 C CA . PHE A 1 131 ? -1.125 8.278 -1.075 1.00 93.44 131 PHE A CA 1
ATOM 1080 C C . PHE A 1 131 ? -1.459 9.770 -0.959 1.00 93.44 131 PHE A C 1
ATOM 1082 O O . PHE A 1 131 ? -2.010 10.202 0.056 1.00 93.44 131 PHE A O 1
ATOM 1089 N N . VAL A 1 132 ? -1.179 10.559 -2.002 1.00 89.25 132 VAL A N 1
ATOM 1090 C CA . VAL A 1 132 ? -1.517 11.992 -2.044 1.00 89.25 132 VAL A CA 1
ATOM 1091 C C . VAL A 1 132 ? -3.020 12.214 -1.991 1.00 89.25 132 VAL A C 1
ATOM 1093 O O . VAL A 1 132 ? -3.470 13.100 -1.264 1.00 89.25 132 VAL A O 1
ATOM 1096 N N . GLN A 1 133 ? -3.795 11.435 -2.747 1.00 88.19 133 GLN A N 1
ATOM 1097 C CA . GLN A 1 133 ? -5.255 11.551 -2.756 1.00 88.19 133 GLN A CA 1
ATOM 1098 C C . GLN A 1 133 ? -5.855 11.212 -1.389 1.00 88.19 133 GLN A C 1
ATOM 1100 O O . GLN A 1 133 ? -6.758 11.910 -0.928 1.00 88.19 133 GLN A O 1
ATOM 1105 N N . TYR A 1 134 ? -5.335 10.175 -0.730 1.00 88.19 134 TYR A N 1
ATOM 1106 C CA . TYR A 1 134 ? -5.834 9.716 0.560 1.00 88.19 134 TYR A CA 1
ATOM 1107 C C . TYR A 1 134 ? -5.496 10.684 1.709 1.00 88.19 134 TYR A C 1
ATOM 1109 O O . TYR A 1 134 ? -6.404 11.166 2.384 1.00 88.19 134 TYR A O 1
ATOM 1117 N N . ASP A 1 135 ? -4.215 11.011 1.918 1.00 84.00 135 ASP A N 1
ATOM 1118 C CA . ASP A 1 135 ? -3.766 11.779 3.097 1.00 84.00 135 ASP A CA 1
ATOM 1119 C C . ASP A 1 135 ? -3.545 13.276 2.812 1.00 84.00 135 ASP A C 1
ATOM 1121 O O . ASP A 1 135 ? -3.077 14.036 3.656 1.00 84.00 135 ASP A O 1
ATOM 1125 N N . LYS A 1 136 ? -3.864 13.738 1.595 1.00 74.69 136 LYS A N 1
ATOM 1126 C CA . LYS A 1 136 ? -3.738 15.146 1.170 1.00 74.69 136 LYS A CA 1
ATOM 1127 C C . LYS A 1 136 ? -2.340 15.745 1.398 1.00 74.69 136 LYS A C 1
ATOM 1129 O O . LYS A 1 136 ? -2.205 16.964 1.530 1.00 74.69 136 LYS A O 1
ATOM 1134 N N . ARG A 1 137 ? -1.281 14.924 1.370 1.00 63.84 137 ARG A N 1
ATOM 1135 C CA . ARG A 1 137 ? 0.142 15.306 1.556 1.00 63.84 137 ARG A CA 1
ATOM 1136 C C . ARG A 1 137 ? 0.743 16.122 0.405 1.00 63.84 137 ARG A C 1
ATOM 1138 O O . ARG A 1 137 ? 1.923 16.007 0.086 1.00 63.84 137 ARG A O 1
ATOM 1145 N N . ILE A 1 138 ? -0.046 16.990 -0.219 1.00 59.47 138 ILE A N 1
ATOM 1146 C CA . ILE A 1 138 ? 0.341 17.804 -1.379 1.00 59.47 138 ILE A CA 1
ATOM 1147 C C . ILE A 1 138 ? 1.632 18.601 -1.107 1.00 59.47 138 ILE A C 1
ATOM 1149 O O . ILE A 1 138 ? 2.428 18.813 -2.020 1.00 59.47 138 ILE A O 1
ATOM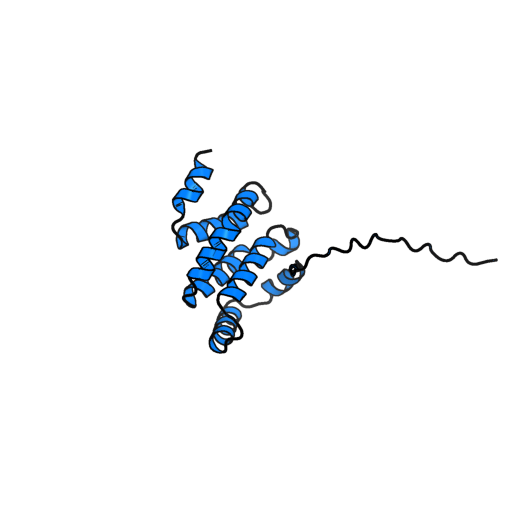 1153 N N . GLN A 1 139 ? 1.885 19.007 0.144 1.00 57.44 139 GLN A N 1
ATOM 1154 C CA . GLN A 1 139 ? 3.099 19.749 0.500 1.00 57.44 139 GLN A CA 1
ATOM 1155 C C . GLN A 1 139 ? 4.390 18.923 0.391 1.00 57.44 139 GLN A C 1
ATOM 1157 O O . GLN A 1 139 ? 5.401 19.462 -0.053 1.00 57.44 139 GLN A O 1
ATOM 1162 N N . THR A 1 140 ? 4.362 17.627 0.717 1.00 59.88 140 THR A N 1
ATOM 1163 C CA . THR A 1 140 ? 5.530 16.735 0.588 1.00 59.88 140 THR A CA 1
ATOM 1164 C C . THR A 1 140 ? 5.944 16.568 -0.875 1.00 59.88 140 THR A C 1
ATOM 1166 O O . THR A 1 140 ? 7.131 16.503 -1.176 1.00 59.88 140 THR A O 1
ATOM 1169 N N . PHE A 1 141 ? 4.977 16.579 -1.797 1.00 55.47 141 PHE A N 1
ATOM 1170 C CA . PHE A 1 141 ? 5.229 16.435 -3.234 1.00 55.47 141 PHE A CA 1
ATOM 1171 C C . PHE A 1 141 ? 5.578 17.747 -3.938 1.00 55.47 141 PHE A C 1
ATOM 1173 O O . PHE A 1 141 ? 6.343 17.723 -4.898 1.00 55.47 141 PHE A O 1
ATOM 1180 N N . ARG A 1 142 ? 5.100 18.904 -3.453 1.00 56.62 142 ARG A N 1
ATOM 1181 C CA . ARG A 1 142 ? 5.532 20.216 -3.978 1.00 56.62 142 ARG A CA 1
ATOM 1182 C C . ARG A 1 142 ? 7.049 20.387 -3.929 1.00 56.62 142 ARG A C 1
ATOM 1184 O O . ARG A 1 142 ? 7.644 20.794 -4.915 1.00 56.62 142 ARG A O 1
ATOM 1191 N N . LEU A 1 143 ? 7.677 19.981 -2.826 1.00 57.09 143 LEU A N 1
ATOM 1192 C CA . LEU A 1 143 ? 9.133 20.064 -2.654 1.00 57.09 143 LEU A CA 1
ATOM 1193 C C . LEU A 1 143 ? 9.933 19.234 -3.676 1.00 57.09 143 LEU A C 1
ATOM 1195 O O . LEU A 1 143 ? 11.121 19.493 -3.864 1.00 57.09 143 LEU A O 1
ATOM 1199 N N . LEU A 1 144 ? 9.302 18.243 -4.311 1.00 54.72 144 LEU A N 1
ATOM 1200 C CA . LEU A 1 144 ? 9.915 17.380 -5.323 1.00 54.72 144 LEU A CA 1
ATOM 1201 C C . LEU A 1 144 ? 9.641 17.859 -6.751 1.00 54.72 144 LEU A C 1
ATOM 1203 O O . LEU A 1 144 ? 10.464 17.618 -7.622 1.00 54.72 144 LEU A O 1
ATOM 1207 N N . LEU A 1 145 ? 8.501 18.519 -6.982 1.00 50.81 145 LEU A N 1
ATOM 1208 C CA . LEU A 1 145 ? 8.098 19.051 -8.290 1.00 50.81 145 LEU A CA 1
ATOM 1209 C C . LEU A 1 145 ? 8.692 20.437 -8.589 1.00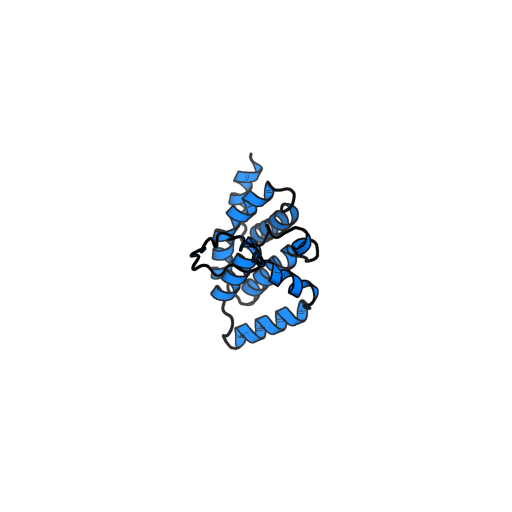 50.81 145 LEU A C 1
ATOM 1211 O O . LEU A 1 145 ? 8.778 20.814 -9.752 1.00 50.81 145 LEU A O 1
ATOM 1215 N N . ASP A 1 146 ? 9.099 21.180 -7.557 1.00 46.56 146 ASP A N 1
ATOM 1216 C CA . ASP A 1 146 ? 9.739 22.498 -7.685 1.00 46.56 146 ASP A CA 1
ATOM 1217 C C . ASP A 1 146 ? 11.278 22.413 -7.877 1.00 46.56 146 ASP A C 1
ATOM 1219 O O . ASP A 1 146 ? 11.978 23.419 -7.730 1.00 46.56 146 ASP A O 1
ATOM 1223 N N . ARG A 1 147 ? 11.821 21.224 -8.180 1.00 43.22 147 ARG A N 1
ATOM 1224 C CA . ARG A 1 147 ? 13.230 20.993 -8.552 1.00 43.22 147 ARG A CA 1
ATOM 1225 C C . ARG A 1 147 ? 13.355 20.634 -10.025 1.00 43.22 147 ARG A C 1
ATOM 1227 O O . ARG A 1 147 ? 14.364 21.070 -10.621 1.00 43.22 147 ARG A O 1
#

Sequence (147 aa):
MSTTKPSRTHLPTHVINSKTPTFSFAIFSLFPRIQLDAVDMILKDMFSDGRLNGERLSIMIKYLIELIDAPIQFIQYISYETWIIGLCMTLVSFNQHEYLIKLLDETTLFLIDHLFNIQTFDNAFQILFWFVQYDKRIQTFRLLLDR

Organism: NCBI:txid433720